Protein AF-A0A924LH55-F1 (afdb_monomer_lite)

Foldseek 3Di:
DDDDADFFFAPPCLVPNLVVCVVVVNPVSSVVRVVVCVVVVNPSSVVCRGCVRLVVVVVCVVVVDDDDPPDPCVVVVCVRNVVPD

Structure (mmCIF, N/CA/C/O backbone):
data_AF-A0A924LH55-F1
#
_entry.id   AF-A0A924LH55-F1
#
loop_
_atom_site.group_PDB
_atom_site.id
_atom_site.type_symbol
_atom_site.label_atom_id
_atom_site.label_alt_id
_atom_site.label_comp_id
_atom_site.label_asym_id
_atom_site.label_entity_id
_atom_site.label_seq_id
_atom_site.pdbx_PDB_ins_code
_atom_site.Cartn_x
_atom_site.Cartn_y
_atom_site.Cartn_z
_atom_site.occupancy
_atom_site.B_iso_or_equiv
_atom_site.auth_seq_id
_atom_site.auth_comp_id
_atom_site.auth_asym_id
_atom_site.auth_atom_id
_atom_site.pdbx_PDB_model_num
ATOM 1 N N . MET A 1 1 ? -15.655 -16.841 -1.434 1.00 76.56 1 MET A N 1
ATOM 2 C CA . MET A 1 1 ? -15.471 -15.478 -1.984 1.00 76.56 1 MET A CA 1
ATOM 3 C C . MET A 1 1 ? -14.005 -15.324 -2.346 1.00 76.56 1 MET A C 1
ATOM 5 O O . MET A 1 1 ? -13.178 -15.794 -1.578 1.00 76.56 1 MET A O 1
ATOM 9 N N . THR A 1 2 ? -13.682 -14.717 -3.483 1.00 86.19 2 THR A N 1
ATOM 10 C CA . THR A 1 2 ? -12.300 -14.466 -3.924 1.00 86.19 2 THR A CA 1
ATOM 11 C C . THR A 1 2 ? -12.076 -12.960 -4.042 1.00 86.19 2 THR A C 1
ATOM 13 O O . THR A 1 2 ? -12.987 -12.221 -4.413 1.00 86.19 2 THR A O 1
ATOM 16 N N . LYS A 1 3 ? -10.881 -12.491 -3.676 1.00 88.88 3 LYS A N 1
ATOM 17 C CA . LYS A 1 3 ? -10.455 -11.094 -3.836 1.00 88.88 3 LYS A CA 1
ATOM 18 C C . LYS A 1 3 ? -9.241 -11.045 -4.753 1.00 88.88 3 LYS A C 1
ATOM 20 O O . LYS A 1 3 ? -8.447 -11.981 -4.779 1.00 88.88 3 LYS A O 1
ATOM 25 N N . ILE A 1 4 ? -9.082 -9.937 -5.466 1.00 91.25 4 ILE A N 1
ATOM 26 C CA . ILE A 1 4 ? -7.886 -9.691 -6.272 1.00 91.25 4 ILE A CA 1
ATOM 27 C C . ILE A 1 4 ? -6.721 -9.373 -5.326 1.00 91.25 4 ILE A C 1
ATOM 29 O O . ILE A 1 4 ? -6.832 -8.486 -4.478 1.00 91.25 4 ILE A O 1
ATOM 33 N N . GLY A 1 5 ? -5.618 -10.111 -5.469 1.00 92.69 5 GLY A N 1
ATOM 34 C CA . GLY A 1 5 ? -4.367 -9.854 -4.761 1.00 92.69 5 GLY A CA 1
ATOM 35 C C . GLY A 1 5 ? -3.454 -8.893 -5.526 1.00 92.69 5 GLY A C 1
ATOM 36 O O . GLY A 1 5 ? -3.499 -8.831 -6.754 1.00 92.69 5 GLY A O 1
ATOM 37 N N . TYR A 1 6 ? -2.604 -8.155 -4.810 1.00 94.56 6 TYR A N 1
ATOM 38 C CA . TYR A 1 6 ? -1.708 -7.155 -5.400 1.00 94.56 6 TYR A CA 1
ATOM 39 C C . TYR A 1 6 ? -0.282 -7.296 -4.870 1.00 94.56 6 TYR A C 1
ATOM 41 O O . TYR A 1 6 ? -0.066 -7.332 -3.666 1.00 94.56 6 TYR A O 1
ATOM 49 N N . VAL A 1 7 ? 0.718 -7.298 -5.746 1.00 94.38 7 VAL A N 1
ATOM 50 C CA . VAL A 1 7 ? 2.135 -7.340 -5.352 1.00 94.38 7 VAL A CA 1
ATOM 51 C C . VAL A 1 7 ? 2.953 -6.365 -6.192 1.00 94.38 7 VAL A C 1
ATOM 53 O O . VAL A 1 7 ? 2.630 -6.110 -7.349 1.00 94.38 7 VAL A O 1
ATOM 56 N N . GLY A 1 8 ? 4.015 -5.812 -5.603 1.00 94.38 8 GLY A N 1
ATOM 57 C CA . GLY A 1 8 ? 4.877 -4.828 -6.262 1.00 94.38 8 GLY A CA 1
ATOM 58 C C . GLY A 1 8 ? 4.253 -3.432 -6.364 1.00 94.38 8 GLY A C 1
ATOM 59 O O . GLY A 1 8 ? 3.431 -3.046 -5.534 1.00 94.38 8 GLY A O 1
ATOM 60 N N . PHE A 1 9 ? 4.666 -2.683 -7.389 1.00 96.44 9 PHE A N 1
ATOM 61 C CA . PHE A 1 9 ? 4.285 -1.286 -7.618 1.00 96.44 9 PHE A CA 1
ATOM 62 C C . PHE A 1 9 ? 2.765 -1.087 -7.706 1.00 96.44 9 PHE A C 1
ATOM 64 O O . PHE A 1 9 ? 2.057 -1.837 -8.382 1.00 96.44 9 PHE A O 1
ATOM 71 N N . SER A 1 10 ? 2.255 -0.048 -7.050 1.00 97.25 10 SER A N 1
ATOM 72 C CA . SER A 1 10 ? 0.833 0.276 -7.003 1.00 97.25 10 SER A CA 1
ATOM 73 C C . SER A 1 10 ? 0.492 1.442 -7.925 1.00 97.25 10 SER A C 1
ATOM 75 O O . SER A 1 10 ? 0.509 2.606 -7.528 1.00 97.25 10 SER A O 1
ATOM 77 N N . TRP A 1 11 ? 0.093 1.117 -9.156 1.00 96.44 11 TRP A N 1
ATOM 78 C CA . TRP A 1 11 ? -0.414 2.104 -10.117 1.00 96.44 11 TRP A CA 1
ATOM 79 C C . TRP A 1 11 ? -1.590 2.905 -9.563 1.00 96.44 11 TRP A C 1
ATOM 81 O O . TRP A 1 11 ? -1.643 4.120 -9.713 1.00 96.44 11 TRP A O 1
ATOM 91 N N . THR A 1 12 ? -2.511 2.243 -8.860 1.00 96.44 12 THR A N 1
ATOM 92 C CA . THR A 1 12 ? -3.654 2.921 -8.243 1.00 96.44 12 THR A CA 1
ATOM 93 C C . THR A 1 12 ? -3.208 3.902 -7.164 1.00 96.44 12 THR A C 1
ATOM 95 O O . THR A 1 12 ? -3.730 5.011 -7.106 1.00 96.44 12 THR A O 1
ATOM 98 N N . TYR A 1 13 ? -2.233 3.529 -6.325 1.00 97.25 13 TYR A N 1
ATOM 99 C CA . TYR A 1 13 ? -1.744 4.434 -5.284 1.00 97.25 13 TYR A CA 1
ATOM 100 C C . TYR A 1 13 ? -1.006 5.630 -5.8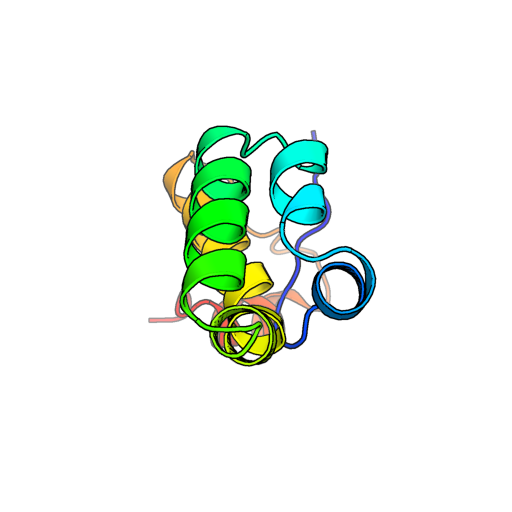90 1.00 97.25 13 TYR A C 1
ATOM 102 O O . TYR A 1 13 ? -1.182 6.742 -5.416 1.00 97.25 13 TYR A O 1
ATOM 110 N N . MET A 1 14 ? -0.260 5.452 -6.984 1.00 97.38 14 MET A N 1
ATOM 111 C CA . MET A 1 14 ? 0.420 6.562 -7.661 1.00 97.38 14 MET A CA 1
ATOM 112 C C . MET A 1 14 ? -0.534 7.696 -8.055 1.00 97.38 14 MET A C 1
ATOM 114 O O . MET A 1 14 ? -0.202 8.859 -7.830 1.00 97.38 14 MET A O 1
ATOM 118 N N . PHE A 1 15 ? -1.711 7.365 -8.593 1.00 96.69 15 PHE A N 1
ATOM 119 C CA . PHE A 1 15 ? -2.678 8.360 -9.069 1.00 96.69 15 PHE A CA 1
ATOM 120 C C . PHE A 1 15 ? -3.658 8.849 -7.995 1.00 96.69 15 PHE A C 1
ATOM 122 O O . PHE A 1 15 ? -4.090 9.996 -8.057 1.00 96.69 15 PHE A O 1
ATOM 129 N N . PHE A 1 16 ? -4.018 8.006 -7.021 1.00 96.75 16 PHE A N 1
ATOM 130 C CA . PHE A 1 16 ? -5.097 8.307 -6.065 1.00 96.75 16 PHE A CA 1
ATOM 131 C C . PHE A 1 16 ? -4.649 8.334 -4.596 1.00 96.75 16 PHE A C 1
ATOM 133 O O . PHE A 1 16 ? -5.423 8.722 -3.723 1.00 96.75 16 PHE A O 1
ATOM 140 N N . GLY A 1 17 ? -3.413 7.931 -4.304 1.00 95.25 17 GLY A N 1
ATOM 141 C CA . GLY A 1 17 ? -2.773 8.053 -2.996 1.00 95.25 17 GLY A CA 1
ATOM 142 C C . GLY A 1 17 ? -3.647 7.575 -1.826 1.00 95.25 17 GLY A C 1
ATOM 143 O O . GLY A 1 17 ? -4.161 6.451 -1.871 1.00 95.25 17 GLY A O 1
ATOM 144 N N . PRO A 1 18 ? -3.862 8.414 -0.793 1.00 95.81 18 PR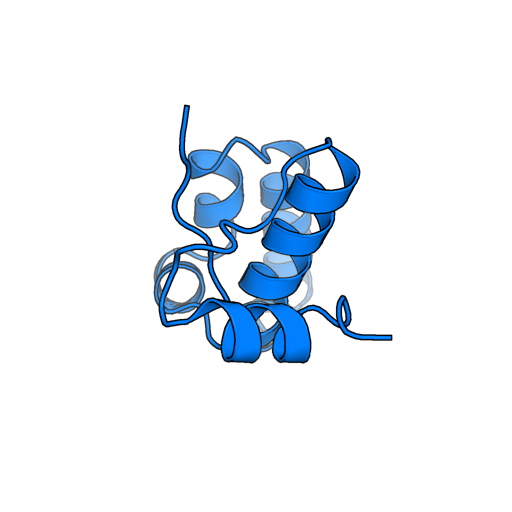O A N 1
ATOM 145 C CA . PRO A 1 18 ? -4.633 8.067 0.404 1.00 95.81 18 PRO A CA 1
ATOM 146 C C . PRO A 1 18 ? -6.080 7.614 0.162 1.00 95.81 18 PRO A C 1
ATOM 148 O O . PRO A 1 18 ? -6.668 6.984 1.039 1.00 95.81 18 PRO A O 1
ATOM 151 N N . PHE A 1 19 ? -6.664 7.888 -1.009 1.00 96.50 19 PHE A N 1
ATOM 152 C CA . PHE A 1 19 ? -8.012 7.417 -1.338 1.00 96.50 19 PHE A CA 1
ATOM 153 C C . PHE A 1 19 ? -8.056 5.912 -1.632 1.00 96.50 19 PHE A C 1
ATOM 155 O O . PHE A 1 19 ? -9.093 5.282 -1.432 1.00 96.50 19 PHE A O 1
ATOM 162 N N . VAL A 1 20 ? -6.943 5.303 -2.057 1.00 97.00 20 VAL A N 1
ATOM 163 C CA . VAL A 1 20 ? -6.907 3.869 -2.390 1.00 97.00 20 VAL A CA 1
ATOM 164 C C . VAL A 1 20 ? -7.187 2.975 -1.176 1.00 97.00 20 VAL A C 1
ATOM 166 O O . VAL A 1 20 ? -8.078 2.130 -1.293 1.00 97.00 20 VAL A O 1
ATOM 169 N N . PRO A 1 21 ? -6.517 3.141 -0.015 1.00 96.75 21 PRO A N 1
ATOM 170 C CA . PRO A 1 21 ? -6.869 2.389 1.188 1.00 96.75 21 PRO A CA 1
ATOM 171 C C . PRO A 1 21 ? -8.333 2.560 1.599 1.00 96.75 21 PRO A C 1
ATOM 173 O O . PRO A 1 21 ? -8.985 1.576 1.934 1.00 96.75 21 PRO A O 1
ATOM 176 N N . ILE A 1 22 ? -8.885 3.775 1.498 1.00 96.38 22 ILE A N 1
ATOM 177 C CA . ILE A 1 22 ? -10.285 4.057 1.861 1.00 96.38 22 ILE A CA 1
ATOM 178 C C . ILE A 1 22 ? -11.242 3.245 0.981 1.00 96.38 22 ILE A C 1
ATOM 180 O O . ILE A 1 22 ? -12.119 2.559 1.500 1.00 96.38 22 ILE A O 1
ATOM 184 N N . ILE A 1 23 ? -11.036 3.258 -0.340 1.00 95.38 23 ILE A N 1
ATOM 185 C CA . ILE A 1 23 ? -11.856 2.498 -1.300 1.00 95.38 23 ILE A CA 1
ATOM 186 C C . ILE A 1 23 ? -11.728 0.983 -1.072 1.00 95.38 23 ILE A C 1
ATOM 188 O O . ILE A 1 23 ? -12.680 0.238 -1.293 1.00 95.38 23 ILE A O 1
ATOM 192 N N . ARG A 1 24 ? -10.570 0.512 -0.594 1.00 94.19 24 ARG A N 1
ATOM 193 C CA . ARG A 1 24 ? -10.328 -0.904 -0.265 1.00 94.19 24 ARG A CA 1
ATOM 194 C C . ARG A 1 24 ? -10.844 -1.317 1.121 1.00 94.19 24 ARG A C 1
ATOM 196 O O . ARG A 1 24 ? -10.677 -2.474 1.502 1.00 94.19 24 ARG A O 1
ATOM 203 N N . GLY A 1 25 ? -11.487 -0.407 1.856 1.00 93.81 25 GLY A N 1
ATOM 204 C CA . GLY A 1 25 ? -12.057 -0.663 3.182 1.00 93.81 25 GLY A CA 1
ATOM 205 C C . GLY A 1 25 ? -11.092 -0.435 4.351 1.00 93.81 25 GLY A C 1
ATOM 206 O O . GLY A 1 25 ? -11.464 -0.656 5.498 1.00 93.81 25 GLY A O 1
ATOM 207 N N . GLU A 1 26 ? -9.875 0.054 4.100 1.00 95.62 26 GLU A N 1
ATOM 208 C CA . GLU A 1 26 ? -8.880 0.403 5.120 1.00 95.62 26 GLU A CA 1
ATOM 209 C C . GLU A 1 26 ? -8.968 1.895 5.501 1.00 95.62 26 GLU A C 1
ATOM 211 O O . GLU A 1 26 ? -8.017 2.662 5.327 1.00 95.62 26 GLU A O 1
ATOM 216 N N . VAL A 1 27 ? -10.117 2.335 6.025 1.00 95.62 27 VAL A N 1
ATOM 217 C CA . VAL A 1 27 ? -10.389 3.764 6.299 1.00 95.62 27 VAL A CA 1
ATOM 218 C C . VAL A 1 27 ? -9.335 4.394 7.219 1.00 95.62 27 VAL A C 1
ATOM 220 O O . VAL A 1 27 ? -8.828 5.476 6.924 1.00 95.62 27 VAL A O 1
ATOM 223 N N . ALA A 1 28 ? -8.955 3.699 8.296 1.00 95.75 28 ALA A N 1
ATOM 224 C CA . ALA A 1 28 ? -7.934 4.182 9.226 1.00 95.75 28 ALA A CA 1
ATOM 225 C C . ALA A 1 28 ? -6.567 4.353 8.540 1.00 95.75 28 ALA A C 1
ATOM 227 O O . ALA A 1 28 ? -5.921 5.385 8.701 1.00 95.75 28 ALA A O 1
ATOM 228 N N . VAL A 1 29 ? -6.152 3.378 7.722 1.00 96.56 29 VAL A N 1
ATOM 229 C CA . VAL A 1 29 ? -4.894 3.441 6.957 1.00 96.56 29 VAL A CA 1
ATOM 230 C C . VAL A 1 29 ? -4.9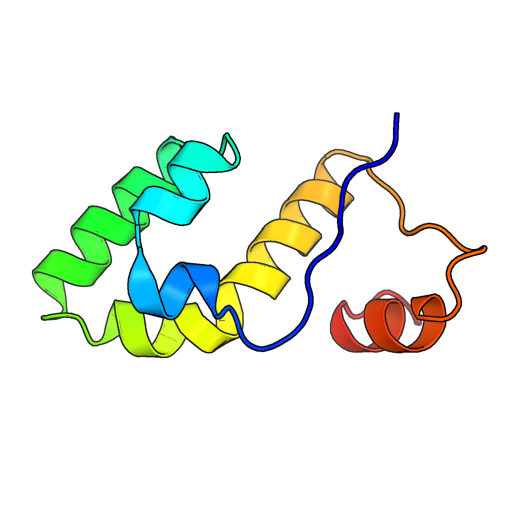23 4.618 5.988 1.00 96.56 29 VAL A C 1
ATOM 232 O O . VAL A 1 29 ? -3.972 5.390 5.936 1.00 96.56 29 VAL A O 1
ATOM 235 N N . GLY A 1 30 ? -6.033 4.810 5.272 1.00 97.12 30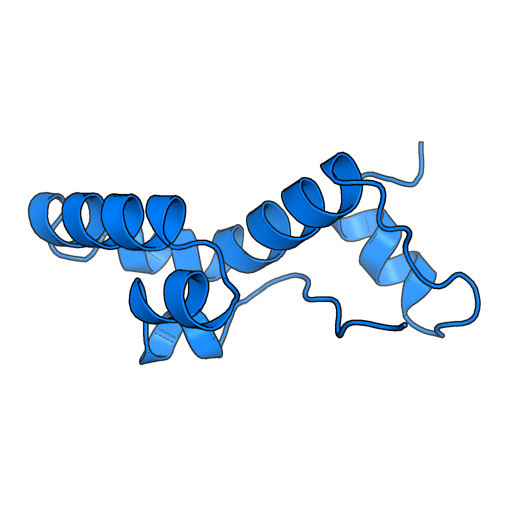 GLY A N 1
ATOM 236 C CA . GLY A 1 30 ? -6.208 5.942 4.364 1.00 97.12 30 GLY A CA 1
ATOM 237 C C . GLY A 1 30 ? -6.074 7.291 5.065 1.00 97.12 30 GLY A C 1
ATOM 238 O O . GLY A 1 30 ? -5.363 8.169 4.582 1.00 97.12 30 GLY A O 1
ATOM 239 N N . PHE A 1 31 ? -6.675 7.435 6.247 1.00 97.81 31 PHE A N 1
ATOM 240 C CA . PHE A 1 31 ? -6.546 8.648 7.052 1.00 97.81 31 PHE A CA 1
ATOM 241 C C . PHE A 1 31 ? -5.097 8.905 7.502 1.00 97.81 31 PHE A C 1
ATOM 243 O O . PHE A 1 31 ? -4.597 10.022 7.359 1.00 97.81 31 PHE A O 1
ATOM 250 N N . PHE A 1 32 ? -4.379 7.872 7.959 1.00 97.62 32 PHE A N 1
ATOM 251 C CA . PHE A 1 32 ? -2.955 8.000 8.289 1.00 97.62 32 PHE A CA 1
ATOM 252 C C . PHE A 1 32 ? -2.116 8.394 7.075 1.00 97.62 32 PHE A C 1
ATOM 254 O O . PHE A 1 32 ? -1.290 9.299 7.165 1.00 97.62 32 PHE A O 1
ATOM 261 N N . HIS A 1 33 ? -2.356 7.765 5.924 1.00 97.44 33 HIS A N 1
ATOM 262 C CA . HIS A 1 33 ? -1.642 8.083 4.692 1.00 97.44 33 HIS A CA 1
ATOM 263 C C . HIS A 1 33 ? -1.907 9.520 4.244 1.00 97.44 33 HIS A C 1
ATOM 265 O O . HIS A 1 33 ? -0.995 10.173 3.741 1.00 97.44 33 HIS A O 1
ATOM 271 N N . PHE A 1 34 ? -3.119 10.035 4.456 1.00 97.19 34 PHE A N 1
ATOM 272 C CA . PHE A 1 34 ? -3.464 11.419 4.152 1.00 97.19 34 PHE A CA 1
ATOM 273 C C . PHE A 1 34 ? -2.662 12.404 5.009 1.00 97.19 34 PHE A C 1
ATOM 275 O O . PHE A 1 34 ? -2.036 13.318 4.467 1.00 97.19 34 PHE A O 1
ATOM 282 N N . ILE A 1 35 ? -2.606 12.183 6.326 1.00 98.00 35 ILE A N 1
ATOM 283 C CA . ILE A 1 35 ? -1.822 13.022 7.245 1.00 98.00 35 ILE A CA 1
ATOM 284 C C . ILE A 1 35 ? -0.332 12.943 6.902 1.00 98.00 35 ILE A C 1
ATOM 286 O O . ILE A 1 35 ? 0.302 13.977 6.705 1.00 98.00 35 ILE A O 1
ATOM 290 N N . LEU A 1 36 ? 0.222 11.734 6.775 1.00 97.69 36 LEU A N 1
ATOM 291 C CA . LEU A 1 36 ? 1.644 11.525 6.494 1.00 97.69 36 LEU A CA 1
ATOM 292 C C . LEU A 1 36 ? 2.055 12.122 5.147 1.00 97.69 36 LEU A C 1
ATOM 294 O O . LEU A 1 36 ? 3.079 12.798 5.062 1.00 97.69 36 LEU A O 1
ATOM 298 N N . SER A 1 37 ? 1.243 11.944 4.102 1.00 95.88 37 SER A N 1
ATOM 299 C CA . SER A 1 37 ? 1.500 12.562 2.795 1.00 95.88 37 SER A CA 1
ATOM 300 C C . SER A 1 37 ? 1.464 14.088 2.874 1.00 95.88 37 SER A C 1
ATOM 302 O O . SER A 1 37 ? 2.279 14.741 2.229 1.00 95.88 37 SER A O 1
ATOM 304 N N . SER A 1 38 ? 0.568 14.655 3.688 1.00 96.00 38 SER A N 1
ATOM 305 C CA . SER A 1 38 ? 0.446 16.106 3.864 1.00 96.00 38 SER A CA 1
ATOM 306 C C . SER A 1 38 ? 1.650 16.700 4.603 1.00 96.00 38 SER A C 1
ATOM 308 O O . SER A 1 38 ? 2.239 17.664 4.125 1.00 96.00 38 SER A O 1
ATOM 310 N N . ILE A 1 39 ? 2.069 16.106 5.727 1.00 97.88 39 ILE A N 1
ATOM 311 C CA . ILE A 1 39 ? 3.193 16.629 6.530 1.00 97.88 39 ILE A CA 1
ATOM 312 C C . ILE A 1 39 ? 4.561 16.404 5.871 1.00 97.88 39 ILE A C 1
ATOM 314 O O . ILE A 1 39 ? 5.504 17.137 6.151 1.00 97.88 39 ILE A O 1
ATOM 318 N N . THR A 1 40 ? 4.685 15.391 5.006 1.00 97.56 40 THR A N 1
ATOM 319 C CA . THR A 1 40 ? 5.936 15.073 4.291 1.00 97.56 40 THR A CA 1
ATOM 320 C C . THR A 1 40 ? 6.002 15.680 2.891 1.00 97.56 40 THR A C 1
ATOM 322 O O . THR A 1 40 ? 6.894 15.324 2.123 1.00 97.56 40 THR A O 1
ATOM 325 N N . PHE A 1 41 ? 5.065 16.566 2.531 1.00 94.88 41 PHE A N 1
ATOM 326 C CA . PHE A 1 41 ? 4.985 17.181 1.201 1.00 94.88 41 PHE A CA 1
ATOM 327 C C . PHE A 1 41 ? 5.055 16.143 0.062 1.00 94.88 41 PHE A C 1
ATOM 329 O O . PHE A 1 41 ? 5.863 16.251 -0.856 1.00 94.88 41 PHE A O 1
ATOM 336 N N . LEU A 1 42 ? 4.208 15.109 0.143 1.00 92.94 42 LEU A N 1
ATOM 337 C CA . LEU A 1 42 ? 4.107 13.980 -0.796 1.00 92.94 42 LEU A CA 1
ATOM 338 C C . LEU A 1 42 ? 5.333 13.051 -0.869 1.00 92.94 42 LEU A C 1
ATOM 340 O O . LEU A 1 42 ? 5.308 12.081 -1.625 1.00 92.94 42 LEU A O 1
ATOM 344 N N . PHE A 1 43 ? 6.376 13.239 -0.058 1.00 96.31 43 PHE A N 1
ATOM 345 C CA . PHE A 1 43 ? 7.492 12.289 -0.039 1.00 96.31 43 PHE A CA 1
ATOM 346 C C . PHE A 1 43 ? 7.051 10.896 0.441 1.00 96.31 43 PHE A C 1
ATOM 348 O O . PHE A 1 43 ? 7.408 9.883 -0.160 1.00 96.31 43 PHE A O 1
ATOM 355 N N . PHE A 1 44 ? 6.189 10.839 1.463 1.00 96.62 44 PHE A N 1
ATOM 356 C CA . PHE A 1 44 ? 5.567 9.588 1.904 1.00 96.62 44 PHE A CA 1
ATOM 357 C C . PHE A 1 44 ? 4.754 8.922 0.783 1.00 96.62 44 PHE A C 1
ATOM 359 O O . PHE A 1 44 ? 4.785 7.702 0.638 1.00 96.62 44 PHE A O 1
ATOM 366 N N . HIS A 1 45 ? 4.090 9.718 -0.063 1.00 96.00 45 HIS A N 1
ATOM 367 C CA . HIS A 1 45 ? 3.355 9.201 -1.219 1.00 96.00 45 HIS A CA 1
ATOM 368 C C . HIS A 1 45 ? 4.278 8.446 -2.178 1.00 96.00 45 HIS A C 1
ATOM 370 O O . HIS A 1 45 ? 3.943 7.334 -2.569 1.00 96.00 45 HIS A O 1
ATOM 376 N N . LEU A 1 46 ? 5.462 8.984 -2.492 1.00 96.25 46 LEU A N 1
ATOM 377 C CA . LEU A 1 46 ? 6.426 8.335 -3.393 1.00 96.25 46 LEU A CA 1
ATOM 378 C C . LEU A 1 46 ? 6.896 6.968 -2.884 1.00 96.25 46 LEU A C 1
ATOM 380 O O . LEU A 1 46 ? 7.064 6.041 -3.675 1.00 96.25 46 LEU A O 1
ATOM 384 N N . ILE A 1 47 ? 7.080 6.833 -1.570 1.00 96.94 47 ILE A N 1
ATOM 385 C CA . ILE A 1 47 ? 7.473 5.570 -0.937 1.00 96.94 47 ILE A CA 1
ATOM 386 C C . ILE A 1 47 ? 6.317 4.564 -0.992 1.00 96.94 47 ILE A C 1
ATOM 388 O O . ILE A 1 47 ? 6.498 3.410 -1.391 1.00 96.94 47 ILE A O 1
ATOM 392 N N . GLU A 1 48 ? 5.112 4.998 -0.626 1.00 97.31 48 GLU A N 1
ATOM 393 C CA . GLU A 1 48 ? 3.948 4.118 -0.528 1.00 97.31 48 GLU A CA 1
ATOM 394 C C . GLU A 1 48 ? 3.496 3.544 -1.873 1.00 97.31 48 GLU A C 1
ATOM 396 O O . GLU A 1 48 ? 2.949 2.443 -1.907 1.00 97.31 48 GLU A O 1
ATOM 401 N N . ILE A 1 49 ? 3.820 4.181 -3.002 1.00 97.88 49 ILE A N 1
ATOM 402 C CA . ILE A 1 49 ? 3.588 3.584 -4.327 1.00 97.88 49 ILE A CA 1
ATOM 403 C C . ILE A 1 49 ? 4.244 2.194 -4.444 1.00 97.88 49 ILE A C 1
ATOM 405 O O . ILE A 1 49 ? 3.685 1.299 -5.082 1.00 97.88 49 ILE A O 1
ATOM 409 N N . PHE A 1 50 ? 5.398 1.976 -3.811 1.00 96.88 50 PHE A N 1
ATOM 410 C CA . PHE A 1 50 ? 6.101 0.691 -3.849 1.00 96.88 50 PHE A CA 1
ATOM 411 C C . PHE A 1 50 ? 5.686 -0.258 -2.721 1.00 96.88 50 PHE A C 1
ATOM 413 O O . PHE A 1 50 ? 5.733 -1.476 -2.902 1.00 96.88 50 PHE A O 1
ATOM 420 N N . LEU A 1 51 ? 5.293 0.276 -1.562 1.00 96.62 51 LEU A N 1
ATOM 421 C CA . LEU A 1 51 ? 5.052 -0.523 -0.358 1.00 96.62 51 LEU A CA 1
ATOM 422 C C . LEU A 1 51 ? 3.586 -0.913 -0.164 1.00 96.62 51 LEU A C 1
ATOM 424 O O . LEU A 1 51 ? 3.309 -2.013 0.326 1.00 96.62 51 LEU A O 1
ATOM 428 N N . TYR A 1 52 ? 2.652 -0.052 -0.568 1.00 97.44 52 TYR A N 1
ATOM 429 C CA . TYR A 1 52 ? 1.253 -0.144 -0.168 1.00 97.44 52 TYR A CA 1
ATOM 430 C C . TYR A 1 52 ? 0.606 -1.489 -0.529 1.00 97.44 52 TYR A C 1
ATOM 432 O O . TYR A 1 52 ? -0.035 -2.113 0.316 1.00 97.44 52 TYR A O 1
ATOM 440 N N . ASN A 1 53 ? 0.818 -1.998 -1.749 1.00 97.06 53 ASN A N 1
ATOM 441 C CA . ASN A 1 53 ? 0.256 -3.291 -2.164 1.00 97.06 53 ASN A CA 1
ATOM 442 C C . ASN A 1 53 ? 0.721 -4.442 -1.256 1.00 97.06 53 ASN A C 1
ATOM 444 O O . ASN A 1 53 ? -0.086 -5.280 -0.860 1.00 97.06 53 ASN A O 1
ATOM 448 N N . GLY A 1 54 ? 2.006 -4.468 -0.891 1.00 95.75 54 GLY A N 1
ATOM 449 C CA . GLY A 1 54 ? 2.554 -5.498 -0.009 1.00 95.75 54 GLY A CA 1
ATOM 450 C C . GLY A 1 54 ? 2.017 -5.392 1.418 1.00 95.75 54 GLY A C 1
ATOM 451 O O . GLY A 1 54 ? 1.682 -6.408 2.029 1.00 95.75 54 GLY A O 1
ATOM 452 N N . GLN A 1 55 ? 1.887 -4.169 1.942 1.00 95.94 55 GLN A N 1
ATOM 453 C CA . GLN A 1 55 ? 1.278 -3.931 3.252 1.00 95.94 55 GLN A CA 1
ATOM 454 C C . GLN A 1 55 ? -0.194 -4.373 3.279 1.00 95.94 55 GLN A C 1
ATOM 456 O O . GLN A 1 55 ? -0.597 -5.088 4.195 1.00 95.94 55 GLN A O 1
ATOM 461 N N . TYR A 1 56 ? -0.969 -4.003 2.253 1.00 96.62 56 TYR A N 1
ATOM 462 C CA . TYR A 1 56 ? -2.368 -4.404 2.093 1.00 96.62 56 TYR A CA 1
ATOM 463 C C . TYR A 1 56 ? -2.513 -5.929 2.080 1.00 96.62 56 TYR A C 1
ATOM 465 O O . TYR A 1 56 ? -3.300 -6.485 2.845 1.00 96.62 56 TYR A O 1
ATOM 473 N N . MET A 1 57 ? -1.706 -6.625 1.273 1.00 96.50 57 MET A N 1
ATOM 474 C CA . MET A 1 57 ? -1.752 -8.087 1.208 1.00 96.50 57 MET A CA 1
ATOM 475 C C . MET A 1 57 ? -1.385 -8.748 2.530 1.00 96.50 57 MET A C 1
ATOM 477 O O . MET A 1 57 ? -2.060 -9.687 2.936 1.00 96.50 57 MET A O 1
ATOM 481 N N . ARG A 1 58 ? -0.361 -8.254 3.237 1.00 95.12 58 ARG A N 1
ATOM 482 C CA . ARG A 1 58 ? -0.007 -8.769 4.569 1.00 95.12 58 ARG A CA 1
ATOM 483 C C . ARG A 1 58 ? -1.154 -8.635 5.561 1.00 95.12 58 ARG A C 1
ATOM 485 O O . ARG A 1 58 ? -1.396 -9.578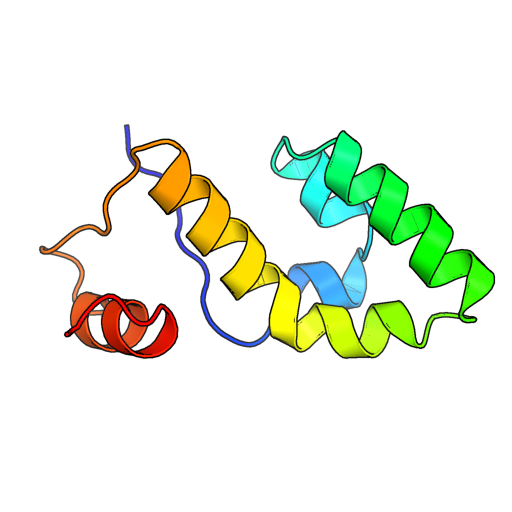 6.298 1.00 95.12 58 ARG A O 1
ATOM 492 N N . ARG A 1 59 ? -1.885 -7.517 5.549 1.00 94.88 59 ARG A N 1
ATOM 493 C CA . ARG A 1 59 ? -3.077 -7.351 6.398 1.00 94.88 59 ARG A CA 1
ATOM 494 C C . ARG A 1 59 ? -4.166 -8.358 6.035 1.00 94.88 59 ARG A C 1
ATOM 496 O O . ARG A 1 59 ? -4.657 -9.029 6.927 1.00 94.88 59 ARG A O 1
ATOM 503 N N . GLN A 1 60 ? -4.455 -8.558 4.744 1.00 95.12 60 GLN A N 1
ATOM 504 C CA . GLN A 1 60 ? -5.416 -9.592 4.328 1.00 95.12 60 GLN A CA 1
ATOM 505 C C . GLN A 1 60 ? -4.999 -10.991 4.811 1.00 95.12 60 GLN A C 1
ATOM 507 O O . GLN A 1 60 ? -5.837 -11.748 5.290 1.00 95.12 60 GLN A O 1
ATOM 512 N N . LEU A 1 61 ? -3.711 -11.334 4.719 1.00 94.19 61 LEU A N 1
ATOM 513 C CA . LEU A 1 61 ? -3.198 -12.618 5.205 1.00 94.19 61 LEU A CA 1
ATOM 514 C C . LEU A 1 61 ? -3.349 -12.755 6.729 1.00 94.19 61 LEU A C 1
ATOM 516 O O . LEU A 1 61 ? -3.760 -13.811 7.205 1.00 94.19 61 LEU A O 1
ATOM 520 N N . THR A 1 62 ? -3.078 -11.689 7.490 1.00 94.31 62 THR A N 1
ATOM 521 C CA . THR A 1 62 ? -3.308 -11.649 8.945 1.00 94.31 62 THR A CA 1
ATOM 522 C C . THR A 1 62 ? -4.792 -11.774 9.301 1.00 94.31 62 THR A C 1
ATOM 524 O O . THR A 1 62 ? -5.124 -12.428 10.285 1.00 94.31 62 THR A O 1
ATOM 527 N N . ASP A 1 63 ? -5.687 -11.228 8.474 1.00 93.69 63 ASP A N 1
ATOM 528 C CA . ASP A 1 63 ? -7.146 -11.334 8.628 1.00 93.69 63 ASP A CA 1
ATOM 529 C C . ASP A 1 63 ? -7.693 -12.735 8.266 1.00 93.69 63 ASP A C 1
ATOM 531 O O . ASP A 1 63 ? -8.905 -12.956 8.269 1.00 93.69 63 ASP A O 1
ATOM 535 N N . GLY A 1 64 ? -6.819 -13.692 7.934 1.00 93.44 64 GLY A N 1
ATOM 536 C CA . GLY A 1 64 ? -7.172 -15.085 7.651 1.00 93.44 64 GLY A CA 1
ATOM 537 C C . GLY A 1 64 ? -7.395 -15.407 6.172 1.00 93.44 64 GLY A C 1
ATOM 538 O O . GLY A 1 64 ? -7.756 -16.540 5.846 1.00 93.44 64 GLY A O 1
ATOM 539 N N . TRP A 1 65 ? -7.166 -14.457 5.257 1.00 94.62 65 TRP A N 1
ATOM 540 C CA . TRP A 1 65 ? -7.177 -14.758 3.824 1.00 94.62 65 TRP A CA 1
ATOM 541 C C . TRP A 1 65 ? -5.963 -15.604 3.439 1.00 94.62 65 TRP A C 1
ATOM 543 O O . TRP A 1 65 ? -4.887 -15.490 4.020 1.00 94.62 65 TRP A O 1
ATOM 553 N N . GLN A 1 66 ? -6.120 -16.439 2.415 1.00 94.50 66 GLN A N 1
ATOM 554 C CA . GLN A 1 66 ? -5.039 -17.255 1.867 1.00 94.50 66 GLN A CA 1
ATOM 555 C C . GLN A 1 66 ? -4.857 -16.956 0.384 1.00 94.50 66 GLN A C 1
ATOM 557 O O . GLN A 1 66 ? -5.819 -16.639 -0.319 1.00 94.50 66 GLN A O 1
ATOM 562 N N . LEU A 1 67 ? -3.614 -17.060 -0.091 1.00 94.25 67 LEU A N 1
ATOM 563 C CA . LEU A 1 67 ? -3.341 -17.013 -1.523 1.00 94.25 67 LEU A CA 1
ATOM 564 C C . LEU A 1 67 ? -3.946 -18.239 -2.207 1.00 94.25 67 LEU A C 1
ATOM 566 O O . LEU A 1 67 ? -3.829 -19.362 -1.710 1.00 94.25 67 LEU A O 1
ATOM 570 N N . ASP A 1 68 ? -4.546 -18.016 -3.371 1.00 94.19 68 ASP A N 1
ATOM 571 C CA . ASP A 1 68 ? -5.049 -19.094 -4.209 1.00 94.19 68 ASP A CA 1
ATOM 572 C C . ASP A 1 68 ? -3.875 -19.899 -4.778 1.00 94.19 68 ASP A C 1
ATOM 574 O O . ASP A 1 68 ? -3.072 -19.395 -5.562 1.00 94.19 68 ASP A O 1
ATOM 578 N N . ARG A 1 69 ? -3.770 -21.166 -4.366 1.00 91.69 69 ARG A N 1
ATOM 579 C CA . ARG A 1 69 ? -2.709 -22.081 -4.811 1.00 91.69 69 ARG A CA 1
ATOM 580 C C . ARG A 1 69 ? -2.875 -22.534 -6.260 1.00 91.69 69 ARG A C 1
ATOM 582 O O . ARG A 1 69 ? -1.923 -23.055 -6.832 1.00 91.69 69 ARG A O 1
ATOM 589 N N . SER A 1 70 ? -4.069 -22.378 -6.830 1.00 93.75 70 SER A N 1
ATOM 590 C CA . SER A 1 70 ? -4.350 -22.705 -8.229 1.00 93.75 70 SER A CA 1
ATOM 591 C C . SER A 1 70 ? -4.012 -21.560 -9.190 1.00 93.75 70 SER A C 1
ATOM 593 O O . SER A 1 70 ? -3.931 -21.781 -10.400 1.00 93.75 70 SER A O 1
ATOM 595 N N . ASP A 1 71 ? -3.755 -20.353 -8.671 1.00 93.50 71 ASP A N 1
ATOM 596 C CA . ASP A 1 71 ? -3.323 -19.214 -9.477 1.00 93.50 71 ASP A CA 1
ATOM 597 C C . ASP A 1 71 ? -1.917 -19.470 -10.045 1.00 93.50 71 ASP A C 1
ATOM 599 O O . ASP A 1 71 ? -0.966 -19.778 -9.322 1.00 93.50 71 ASP A O 1
ATOM 603 N N . ARG A 1 72 ? -1.756 -19.281 -11.358 1.00 94.56 72 ARG A N 1
ATOM 604 C CA . ARG A 1 72 ? -0.461 -19.380 -12.051 1.00 94.56 72 ARG A CA 1
ATOM 605 C C . ARG A 1 72 ? 0.608 -18.472 -11.427 1.00 94.56 72 ARG A C 1
ATOM 607 O O . ARG A 1 72 ? 1.790 -18.808 -11.460 1.00 94.56 72 ARG A O 1
ATOM 614 N N . ASN A 1 73 ? 0.208 -17.331 -10.874 1.00 94.25 73 ASN A N 1
ATOM 615 C CA . ASN A 1 73 ? 1.089 -16.346 -10.252 1.00 94.25 73 ASN A CA 1
ATOM 616 C C . ASN A 1 73 ? 1.370 -16.632 -8.771 1.00 94.25 73 ASN A C 1
ATOM 618 O O . ASN A 1 73 ? 2.132 -15.882 -8.155 1.00 94.25 73 ASN A O 1
ATOM 622 N N . PHE A 1 74 ? 0.811 -17.704 -8.198 1.00 93.94 74 PHE A N 1
ATOM 623 C CA . PHE A 1 74 ? 1.054 -18.116 -6.817 1.00 93.94 74 PHE A CA 1
ATOM 624 C C . PHE A 1 74 ? 2.539 -18.092 -6.412 1.00 93.94 74 PHE A C 1
ATOM 626 O O . PHE A 1 74 ? 2.846 -17.415 -5.431 1.00 93.94 74 PHE A O 1
ATOM 633 N N . PRO A 1 75 ? 3.488 -18.734 -7.134 1.00 93.81 75 PRO A N 1
ATOM 634 C CA . PRO A 1 75 ? 4.890 -18.748 -6.707 1.00 93.81 75 PRO A CA 1
ATOM 635 C C . PRO A 1 75 ? 5.504 -17.343 -6.676 1.00 93.81 75 PRO A C 1
ATOM 637 O O . PRO A 1 75 ? 6.266 -17.010 -5.770 1.00 93.81 75 PRO A O 1
ATOM 640 N N . TYR A 1 76 ? 5.128 -16.482 -7.625 1.00 94.12 76 TYR A N 1
ATOM 641 C CA . TYR A 1 76 ? 5.590 -15.098 -7.660 1.00 94.12 76 TYR A CA 1
ATOM 642 C C . TYR A 1 76 ? 5.043 -14.288 -6.477 1.00 94.12 76 TYR A C 1
ATOM 644 O O . TYR A 1 76 ? 5.801 -13.606 -5.781 1.00 94.12 76 TYR A O 1
ATOM 652 N N . ALA A 1 77 ? 3.736 -14.380 -6.222 1.00 94.69 77 ALA A N 1
ATOM 653 C CA . ALA A 1 77 ? 3.087 -13.671 -5.126 1.00 94.69 77 ALA A CA 1
ATOM 654 C C . ALA A 1 77 ? 3.588 -14.160 -3.759 1.00 94.69 77 ALA A C 1
ATOM 656 O O . ALA A 1 77 ? 3.913 -13.344 -2.898 1.00 94.69 77 ALA A O 1
ATOM 657 N N . ALA A 1 78 ? 3.716 -15.475 -3.578 1.00 94.06 78 ALA A N 1
ATOM 658 C CA . ALA A 1 78 ? 4.199 -16.081 -2.344 1.00 94.06 78 ALA A CA 1
ATOM 659 C C . ALA A 1 78 ? 5.654 -15.685 -2.041 1.00 94.06 78 ALA A C 1
ATOM 661 O O . ALA A 1 78 ? 5.964 -15.355 -0.895 1.00 94.06 78 ALA A O 1
ATOM 662 N N . GLY A 1 79 ? 6.518 -15.620 -3.063 1.00 94.06 79 GLY A N 1
ATOM 663 C CA . GLY A 1 79 ? 7.885 -15.112 -2.926 1.00 94.06 79 GLY A CA 1
ATOM 664 C C . GLY A 1 79 ? 7.939 -13.625 -2.558 1.00 94.06 79 GLY A C 1
ATOM 665 O O . GLY A 1 79 ? 8.677 -13.232 -1.658 1.00 94.06 79 GLY A O 1
ATOM 666 N N . LYS A 1 80 ? 7.115 -12.779 -3.192 1.00 93.00 80 LYS A N 1
ATOM 667 C CA . LYS A 1 80 ? 7.050 -11.335 -2.882 1.00 93.00 80 LYS A CA 1
ATOM 668 C C . LYS A 1 80 ? 6.476 -11.026 -1.498 1.00 93.00 80 LYS A C 1
ATOM 670 O O . LYS A 1 80 ? 6.803 -9.984 -0.936 1.00 93.00 80 LYS A O 1
ATOM 675 N N . LEU A 1 81 ? 5.618 -11.897 -0.972 1.00 92.81 81 LEU A N 1
ATOM 676 C CA . LEU A 1 81 ? 4.956 -11.731 0.324 1.00 92.81 81 LEU A CA 1
ATOM 677 C C . LEU A 1 81 ? 5.659 -12.479 1.468 1.00 92.81 81 LEU A C 1
ATOM 679 O O . LEU A 1 81 ? 5.214 -12.370 2.607 1.00 92.81 81 LEU A O 1
ATOM 683 N N . GLY A 1 82 ? 6.754 -13.198 1.187 1.00 89.75 82 GLY A N 1
ATOM 684 C CA . GLY A 1 82 ? 7.554 -13.894 2.201 1.00 89.75 82 GLY A CA 1
ATOM 685 C C . GLY A 1 82 ? 6.855 -15.102 2.832 1.00 89.75 82 GLY A C 1
ATOM 686 O O . GLY A 1 82 ? 7.088 -15.398 3.998 1.00 89.75 82 GLY A O 1
ATOM 687 N N . ILE A 1 83 ? 5.969 -15.768 2.084 1.00 84.88 83 ILE A N 1
ATOM 688 C CA . ILE A 1 83 ? 5.172 -16.913 2.565 1.00 84.88 83 ILE A CA 1
ATOM 689 C C . ILE A 1 83 ? 5.886 -18.248 2.293 1.00 84.88 83 ILE A C 1
ATOM 691 O O . ILE A 1 83 ? 5.605 -19.245 2.947 1.00 84.88 83 ILE A O 1
ATOM 695 N N . MET A 1 84 ? 6.814 -18.281 1.331 1.00 70.75 84 MET A N 1
ATOM 696 C CA . MET A 1 84 ? 7.659 -19.447 1.056 1.00 70.75 84 MET A CA 1
ATOM 697 C C . MET A 1 84 ? 8.859 -19.452 2.015 1.00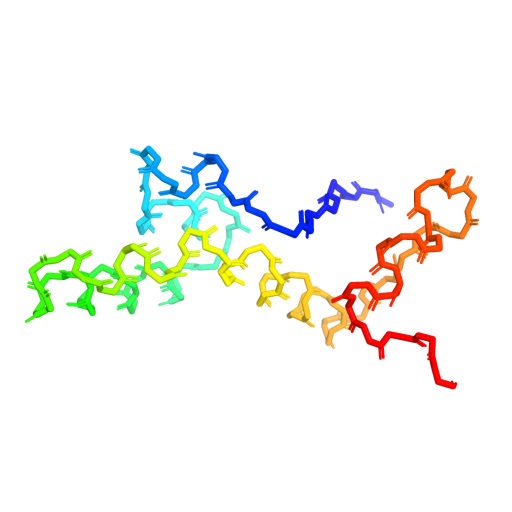 70.75 84 MET A C 1
ATOM 699 O O . MET A 1 84 ? 9.927 -18.976 1.643 1.00 70.75 84 MET A O 1
ATOM 703 N N . ASN A 1 85 ? 8.662 -19.950 3.237 1.00 50.75 85 ASN A N 1
ATOM 704 C CA . ASN A 1 85 ? 9.729 -20.405 4.136 1.00 50.75 85 ASN A CA 1
ATOM 705 C C . ASN A 1 85 ? 9.463 -21.858 4.522 1.00 50.75 85 ASN A C 1
ATOM 707 O O . ASN A 1 85 ? 8.293 -22.155 4.858 1.00 50.75 85 ASN A O 1
#

Radius of gyration: 13.56 Å; chains: 1; bounding box: 25×40×21 Å

Sequence (85 aa):
MTKIGYVGFSWTYMFFGPFVPIIRGEVAVGFFHFILSSITFLFFHLIEIFLYNGQYMRRQLTDGWQLDRSDRNFPYAAGKLGIMN

Secondary structure (DSSP, 8-state):
-------S--HHHHHHTTHHHHHTT-HHHHHHHHHHHHHTTTHHHHHHHHHHHHHHHHHHHHTT----TTSTTHHHHHHHHT---

pLDDT: mean 94.11, std 6.21, range [50.75, 98.0]